Protein AF-A0A9D7IBE4-F1 (afdb_monomer_lite)

Secondary structure (DSSP, 8-state):
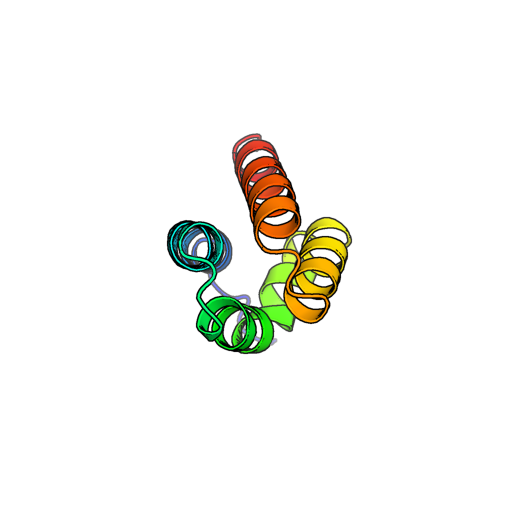---PPPTTHHHHHHHHHHHHHHTT-THHHHHHHHTHHHHHHHHTHHHHHHHHHHHTT-HHHHHHHHHHHHHHHS--

Foldseek 3Di:
DPDQPDPCVLVVLLVVLLVCLVVLHLVNLVSLVVCLVVNCVPVNPLSVQLNVCSVVSVSVSNNVSSVVSNVVVPPD

Sequence (76 aa):
MPDLPANGDEVAVLARLEPLLACDDTAAGDLFEANRVLLLARFGSGAMKLGGQIADFDYPAALATLREMMERGETS

pLDDT: mean 82.97, std 14.65, range [40.41, 94.44]

Structure (mmCIF, N/CA/C/O backbone):
data_AF-A0A9D7IBE4-F1
#
_entry.id   AF-A0A9D7IBE4-F1
#
loop_
_atom_site.group_PDB
_atom_site.id
_atom_site.type_symbol
_atom_site.label_atom_id
_atom_site.label_alt_id
_atom_site.label_comp_id
_atom_site.label_asym_id
_atom_site.label_entity_id
_atom_site.label_seq_id
_atom_site.pdbx_PDB_ins_code
_atom_site.Cartn_x
_atom_site.Cartn_y
_atom_site.Cartn_z
_atom_site.occupancy
_atom_site.B_iso_or_equiv
_atom_site.auth_seq_id
_atom_site.auth_comp_id
_atom_site.auth_asym_id
_atom_site.auth_atom_id
_atom_site.pdbx_PDB_model_num
ATOM 1 N N . MET A 1 1 ? -3.188 -14.368 23.578 1.00 44.75 1 MET A N 1
ATOM 2 C CA . MET A 1 1 ? -3.733 -13.298 22.716 1.00 44.75 1 MET A CA 1
ATOM 3 C C . MET A 1 1 ? -2.610 -12.876 21.790 1.00 44.75 1 MET A C 1
ATOM 5 O O . MET A 1 1 ? -1.503 -12.777 22.309 1.00 44.75 1 MET A O 1
ATOM 9 N N . PRO A 1 2 ? -2.811 -12.731 20.471 1.00 49.03 2 PRO A N 1
ATOM 10 C CA . PRO A 1 2 ? -1.765 -12.163 19.639 1.00 49.03 2 PRO A CA 1
ATOM 11 C C . PRO A 1 2 ? -1.628 -10.676 19.987 1.00 49.03 2 PRO 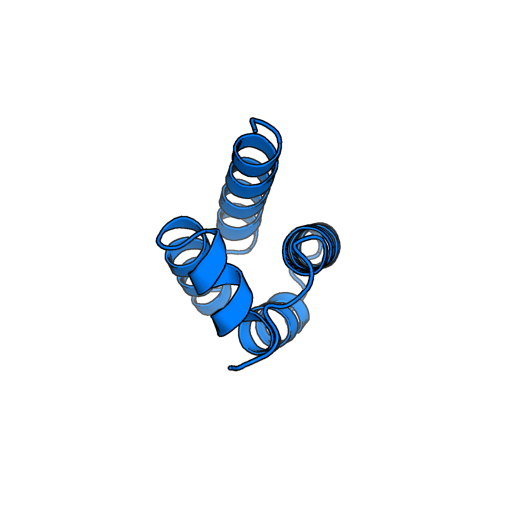A C 1
ATOM 13 O O . PRO A 1 2 ? -2.627 -9.988 20.196 1.00 49.03 2 PRO A O 1
ATOM 16 N N . ASP A 1 3 ? -0.382 -10.247 20.127 1.00 45.22 3 ASP A N 1
ATOM 17 C CA . ASP A 1 3 ? 0.053 -8.866 20.303 1.00 45.22 3 ASP A CA 1
ATOM 18 C C . ASP A 1 3 ? -0.483 -8.038 19.122 1.00 45.22 3 ASP A C 1
ATOM 20 O O . ASP A 1 3 ? -0.146 -8.308 17.969 1.00 45.22 3 ASP A O 1
ATOM 24 N N . LEU A 1 4 ? -1.420 -7.122 19.384 1.00 52.97 4 LEU A N 1
ATOM 25 C CA . LEU A 1 4 ? -1.893 -6.177 18.371 1.00 52.97 4 LEU A CA 1
ATOM 26 C C . LEU A 1 4 ? -0.705 -5.270 18.021 1.00 52.97 4 LEU A C 1
ATOM 28 O O . LEU A 1 4 ? -0.151 -4.670 18.945 1.00 52.97 4 LEU A O 1
ATOM 32 N N . PRO A 1 5 ? -0.303 -5.158 16.739 1.00 49.16 5 PRO A N 1
ATOM 33 C CA . PRO A 1 5 ? 0.759 -4.240 16.357 1.00 49.16 5 PRO A CA 1
ATOM 34 C C . PRO A 1 5 ? 0.360 -2.842 16.825 1.00 49.16 5 PRO A C 1
ATOM 36 O O . PRO A 1 5 ? -0.778 -2.417 16.622 1.00 49.16 5 PRO A O 1
ATOM 39 N N . ALA A 1 6 ? 1.269 -2.161 17.523 1.00 54.34 6 ALA A N 1
ATOM 40 C CA . ALA A 1 6 ? 1.054 -0.797 17.979 1.00 54.34 6 ALA A CA 1
ATOM 41 C C . ALA A 1 6 ? 0.569 0.050 16.790 1.00 54.34 6 ALA A C 1
ATOM 43 O O . ALA A 1 6 ? 1.244 0.074 15.764 1.00 54.34 6 ALA A O 1
ATOM 44 N N . ASN A 1 7 ? -0.582 0.718 16.945 1.00 51.50 7 ASN A N 1
ATOM 45 C CA . ASN A 1 7 ? -1.360 1.472 15.938 1.00 51.50 7 ASN A CA 1
ATOM 46 C C . ASN A 1 7 ? -0.601 2.576 15.140 1.00 51.50 7 ASN A C 1
ATOM 48 O O . ASN A 1 7 ? -1.220 3.471 14.571 1.00 51.50 7 ASN A O 1
ATOM 52 N N . GLY A 1 8 ? 0.734 2.607 15.162 1.00 61.25 8 GLY A N 1
ATOM 53 C CA . GLY A 1 8 ? 1.584 3.491 14.363 1.00 61.25 8 GLY A CA 1
ATOM 54 C C . GLY A 1 8 ? 2.289 2.798 13.193 1.00 61.25 8 GLY A C 1
ATOM 55 O O . GLY A 1 8 ? 2.838 3.492 12.337 1.00 61.25 8 GLY A O 1
ATOM 56 N N . ASP A 1 9 ? 2.281 1.463 13.124 1.00 74.88 9 ASP A N 1
ATOM 57 C CA . ASP A 1 9 ? 2.977 0.734 12.056 1.00 74.88 9 ASP A CA 1
ATOM 58 C C . ASP A 1 9 ? 2.250 0.892 10.708 1.00 74.88 9 ASP A C 1
ATOM 60 O O . ASP A 1 9 ? 2.885 1.082 9.673 1.00 74.88 9 ASP A O 1
ATOM 64 N N . GLU A 1 10 ? 0.911 0.963 10.713 1.00 83.38 10 GLU A N 1
ATOM 65 C CA . GLU A 1 10 ? 0.128 1.133 9.484 1.00 83.38 10 GLU A CA 1
ATOM 66 C C . GLU A 1 10 ? 0.411 2.457 8.758 1.00 83.38 10 GLU A C 1
ATOM 68 O O . GLU A 1 10 ? 0.553 2.485 7.536 1.00 83.38 10 GLU A O 1
ATOM 73 N N . VAL A 1 11 ? 0.535 3.555 9.507 1.00 81.62 11 VAL A N 1
ATOM 74 C CA . VAL A 1 11 ? 0.779 4.894 8.961 1.00 81.62 11 VAL A CA 1
ATOM 75 C C . VAL A 1 11 ? 2.216 4.979 8.461 1.00 81.62 11 VAL A C 1
ATOM 77 O O . VAL A 1 11 ? 2.465 5.548 7.400 1.00 81.62 11 VAL A O 1
ATOM 80 N N . ALA A 1 12 ? 3.159 4.348 9.168 1.00 85.06 12 ALA A N 1
ATOM 81 C CA . ALA A 1 12 ? 4.543 4.244 8.722 1.00 85.06 12 ALA A CA 1
ATOM 82 C C . ALA A 1 12 ? 4.668 3.451 7.409 1.00 85.06 12 ALA A C 1
ATOM 84 O O . ALA A 1 12 ? 5.455 3.825 6.537 1.00 85.06 12 ALA A O 1
ATOM 85 N N . VAL A 1 13 ? 3.877 2.387 7.234 1.00 88.81 13 VAL A N 1
ATOM 86 C CA . VAL A 1 13 ? 3.806 1.628 5.977 1.00 88.81 13 VAL A CA 1
ATOM 87 C C . VAL A 1 13 ? 3.238 2.490 4.848 1.00 88.81 13 VAL A C 1
ATOM 89 O O . VAL A 1 13 ? 3.834 2.528 3.773 1.00 88.81 13 VAL A O 1
ATOM 92 N N . LEU A 1 14 ? 2.146 3.228 5.078 1.00 87.62 14 LEU A N 1
ATOM 93 C CA . LEU A 1 14 ? 1.578 4.122 4.059 1.00 87.62 14 LEU A CA 1
ATOM 94 C C . LEU A 1 14 ? 2.558 5.237 3.657 1.00 87.62 14 LEU A C 1
ATOM 96 O O . LEU A 1 14 ? 2.773 5.466 2.468 1.00 87.62 14 LEU A O 1
ATOM 100 N N . ALA A 1 15 ? 3.228 5.859 4.62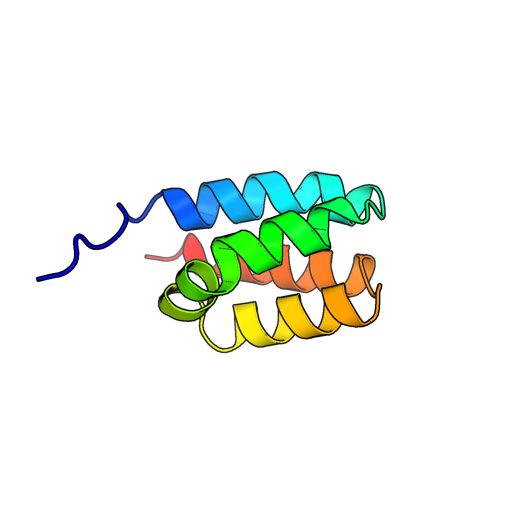7 1.00 88.06 15 ALA A N 1
ATOM 101 C CA . ALA A 1 15 ? 4.238 6.884 4.370 1.00 88.06 15 ALA A CA 1
ATOM 102 C C . ALA A 1 15 ? 5.444 6.346 3.574 1.00 88.06 15 ALA A C 1
ATOM 104 O O . ALA A 1 15 ? 6.064 7.083 2.812 1.00 88.06 15 ALA A O 1
ATOM 105 N N . ARG A 1 16 ? 5.780 5.057 3.725 1.00 90.06 16 ARG A N 1
ATOM 106 C CA . ARG A 1 16 ? 6.822 4.386 2.929 1.00 90.06 16 ARG A CA 1
ATOM 107 C C . ARG A 1 16 ? 6.348 3.992 1.534 1.00 90.06 16 ARG A C 1
ATOM 109 O O . ARG A 1 16 ? 7.149 4.036 0.607 1.00 90.06 16 ARG A O 1
ATOM 116 N N . LEU A 1 17 ? 5.078 3.619 1.377 1.00 89.81 17 LEU A N 1
ATOM 117 C CA . LEU A 1 17 ? 4.483 3.311 0.075 1.00 89.81 17 LEU A CA 1
ATOM 118 C C . LEU A 1 17 ? 4.343 4.558 -0.801 1.00 89.81 17 LEU A C 1
ATOM 120 O O . LEU A 1 17 ? 4.543 4.455 -2.005 1.00 89.81 17 LEU A O 1
ATOM 124 N N . GLU A 1 18 ? 4.042 5.726 -0.226 1.00 90.88 18 GLU A N 1
ATOM 125 C CA . GLU A 1 18 ? 3.821 6.960 -0.992 1.00 90.88 18 GLU A CA 1
ATOM 126 C C . GLU A 1 18 ? 4.944 7.288 -2.003 1.00 90.88 18 GLU A C 1
ATOM 128 O O . GLU A 1 18 ? 4.642 7.409 -3.194 1.00 90.88 18 GLU A O 1
ATOM 133 N N . PRO A 1 19 ? 6.230 7.393 -1.608 1.00 90.94 19 PRO A N 1
ATOM 134 C CA . PRO A 1 19 ? 7.305 7.693 -2.552 1.00 90.94 19 PRO A CA 1
ATOM 135 C C . PRO A 1 19 ? 7.588 6.551 -3.539 1.00 90.94 19 PRO A C 1
ATOM 137 O O . PRO A 1 19 ? 8.036 6.824 -4.648 1.00 90.94 19 PRO A O 1
ATOM 140 N N . LEU A 1 20 ? 7.325 5.292 -3.165 1.00 90.88 20 LEU A N 1
ATOM 141 C CA . LEU A 1 20 ? 7.508 4.139 -4.056 1.00 90.88 20 LEU A CA 1
ATOM 142 C C . LEU A 1 20 ? 6.464 4.151 -5.175 1.00 90.88 20 LEU A C 1
ATOM 144 O O . LEU A 1 20 ? 6.810 4.032 -6.345 1.00 90.88 20 LEU A O 1
ATOM 148 N N . LEU A 1 21 ? 5.199 4.391 -4.821 1.00 90.00 21 LEU A N 1
ATOM 149 C CA . LEU A 1 21 ? 4.108 4.550 -5.783 1.00 90.00 21 LEU A CA 1
ATOM 150 C C . LEU A 1 21 ? 4.308 5.790 -6.663 1.00 90.00 21 LEU A C 1
ATOM 152 O O . LEU A 1 21 ? 4.014 5.748 -7.850 1.00 90.00 21 LEU A O 1
ATOM 156 N N . ALA A 1 22 ? 4.838 6.886 -6.111 1.00 90.81 22 ALA A N 1
ATOM 157 C CA . ALA A 1 22 ? 5.139 8.095 -6.882 1.00 90.81 22 ALA A CA 1
ATOM 158 C C . ALA A 1 22 ? 6.302 7.926 -7.878 1.00 90.81 22 ALA A C 1
ATOM 160 O O . ALA A 1 22 ? 6.433 8.734 -8.795 1.00 90.81 22 ALA A O 1
ATOM 161 N N . CYS A 1 23 ? 7.150 6.915 -7.679 1.00 90.25 23 CYS A N 1
ATOM 162 C CA . CYS A 1 23 ? 8.281 6.587 -8.544 1.00 90.25 23 CYS A CA 1
ATOM 163 C C . CYS A 1 23 ? 7.986 5.387 -9.470 1.00 90.25 23 CYS A C 1
ATOM 165 O O . CYS A 1 23 ? 8.897 4.908 -10.145 1.00 90.25 23 CYS A O 1
ATOM 167 N N . ASP A 1 24 ? 6.745 4.884 -9.475 1.00 86.00 24 ASP A N 1
ATOM 168 C CA . ASP A 1 24 ? 6.342 3.661 -10.183 1.00 86.00 24 ASP A CA 1
ATOM 169 C C . ASP A 1 24 ? 7.227 2.444 -9.821 1.00 86.00 24 ASP A C 1
ATOM 171 O O . ASP A 1 24 ? 7.493 1.559 -10.640 1.00 86.00 24 ASP A O 1
ATOM 175 N N . ASP A 1 25 ? 7.723 2.411 -8.578 1.00 88.88 25 ASP A N 1
ATOM 176 C CA . ASP A 1 25 ? 8.670 1.406 -8.109 1.00 88.88 25 ASP A CA 1
ATOM 177 C C . ASP A 1 25 ? 7.941 0.113 -7.720 1.00 88.88 25 ASP A C 1
ATOM 179 O O . ASP A 1 25 ? 7.043 0.099 -6.870 1.00 88.88 25 ASP A O 1
ATOM 183 N N . THR A 1 26 ? 8.363 -1.008 -8.311 1.00 87.94 26 THR A N 1
ATOM 184 C CA . THR A 1 26 ? 7.768 -2.329 -8.060 1.00 87.94 26 THR A CA 1
ATOM 185 C C . THR A 1 26 ? 7.921 -2.786 -6.611 1.00 87.94 26 THR A C 1
ATOM 187 O O . THR A 1 26 ? 7.142 -3.623 -6.158 1.00 87.94 26 THR A O 1
ATOM 190 N N . ALA A 1 27 ? 8.864 -2.215 -5.850 1.00 89.62 27 ALA A N 1
ATOM 191 C CA . ALA A 1 27 ? 9.007 -2.484 -4.422 1.00 89.62 27 ALA A CA 1
ATOM 192 C C . ALA A 1 27 ? 7.767 -2.072 -3.608 1.00 89.62 27 ALA A C 1
ATOM 194 O O . ALA A 1 27 ? 7.585 -2.555 -2.488 1.00 89.62 27 ALA A O 1
ATOM 195 N N . ALA A 1 28 ? 6.887 -1.222 -4.155 1.00 90.06 28 ALA A N 1
ATOM 196 C CA . ALA A 1 28 ? 5.587 -0.943 -3.552 1.00 90.06 28 ALA A CA 1
ATOM 197 C C . ALA A 1 28 ? 4.731 -2.216 -3.410 1.00 90.06 28 ALA A C 1
ATOM 199 O O . ALA A 1 28 ? 4.036 -2.375 -2.405 1.00 90.06 28 ALA A O 1
ATOM 200 N N . GLY A 1 29 ? 4.821 -3.139 -4.375 1.00 90.00 29 GLY A N 1
ATOM 201 C CA . GLY A 1 29 ? 4.164 -4.448 -4.342 1.00 90.00 29 GLY A CA 1
ATOM 202 C C . GLY A 1 29 ? 4.629 -5.301 -3.174 1.00 90.00 29 GLY A C 1
ATOM 203 O O . GLY A 1 29 ? 3.814 -5.692 -2.338 1.00 90.00 29 GLY A O 1
ATOM 204 N N . ASP A 1 30 ? 5.939 -5.517 -3.068 1.00 90.88 30 ASP A N 1
ATOM 205 C CA . ASP A 1 30 ? 6.546 -6.275 -1.972 1.00 90.88 30 ASP A CA 1
ATOM 206 C C . ASP A 1 30 ? 6.217 -5.673 -0.601 1.00 90.88 30 ASP A C 1
ATOM 208 O O . ASP A 1 30 ? 5.839 -6.388 0.332 1.00 90.88 30 ASP A O 1
ATOM 212 N N . LEU A 1 31 ? 6.320 -4.346 -0.468 1.00 89.88 31 LEU A N 1
ATOM 213 C CA . LEU A 1 31 ? 6.082 -3.669 0.804 1.00 89.88 31 LEU A CA 1
ATOM 214 C C . LEU A 1 31 ? 4.603 -3.718 1.212 1.00 89.88 31 LEU A C 1
ATOM 216 O O . LEU A 1 31 ? 4.300 -3.902 2.395 1.00 89.88 31 LEU A O 1
ATOM 220 N N . PHE A 1 32 ? 3.683 -3.599 0.251 1.00 90.12 32 PHE A N 1
ATOM 221 C CA . PHE A 1 32 ? 2.256 -3.780 0.496 1.00 90.12 32 PHE A CA 1
ATOM 222 C C . PHE A 1 32 ? 1.929 -5.233 0.856 1.00 90.12 32 PHE A C 1
ATOM 224 O O . PHE A 1 32 ? 1.206 -5.465 1.822 1.00 90.12 32 PHE A O 1
ATOM 231 N N . GLU A 1 33 ? 2.469 -6.217 0.134 1.00 90.50 33 GLU A N 1
ATOM 232 C CA . GLU A 1 33 ? 2.188 -7.634 0.375 1.00 90.50 33 GLU A CA 1
ATOM 233 C C . GLU A 1 33 ? 2.691 -8.093 1.752 1.00 90.50 33 GLU A C 1
ATOM 235 O O . GLU A 1 33 ? 1.943 -8.736 2.496 1.00 90.50 33 GLU A O 1
ATOM 240 N N . ALA A 1 34 ? 3.893 -7.662 2.148 1.00 90.75 34 ALA A N 1
ATOM 241 C CA . ALA A 1 34 ? 4.456 -7.927 3.472 1.00 90.75 34 ALA A CA 1
ATOM 242 C C . ALA A 1 34 ? 3.577 -7.392 4.619 1.00 90.75 34 ALA A C 1
ATOM 244 O O . ALA A 1 34 ? 3.506 -8.005 5.684 1.00 90.75 34 ALA A O 1
ATOM 245 N N . ASN A 1 35 ? 2.869 -6.279 4.395 1.00 90.69 35 ASN A N 1
ATOM 246 C CA . ASN A 1 35 ? 2.035 -5.609 5.399 1.00 90.69 35 ASN A CA 1
ATOM 247 C C . ASN A 1 35 ? 0.530 -5.747 5.130 1.00 90.69 35 ASN A C 1
ATOM 249 O O . ASN A 1 35 ? -0.291 -5.128 5.812 1.00 90.69 35 ASN A O 1
ATOM 253 N N . ARG A 1 36 ? 0.135 -6.583 4.163 1.00 88.19 36 ARG A N 1
ATOM 254 C CA . ARG A 1 36 ? -1.244 -6.675 3.667 1.00 88.19 36 ARG A CA 1
ATOM 255 C C . ARG A 1 36 ? -2.234 -6.976 4.781 1.00 88.19 36 ARG A C 1
ATOM 257 O O . ARG A 1 36 ? -3.297 -6.372 4.848 1.00 88.19 36 ARG A O 1
ATOM 264 N N . VAL A 1 37 ? -1.891 -7.915 5.661 1.00 88.19 37 VAL A N 1
ATOM 265 C CA . VAL A 1 37 ? -2.756 -8.334 6.776 1.00 88.19 37 VAL A CA 1
ATOM 266 C C . VAL A 1 37 ? -3.010 -7.174 7.741 1.00 88.19 37 VAL A C 1
ATOM 268 O O . VAL A 1 37 ? -4.144 -6.980 8.172 1.00 88.19 37 VAL A O 1
ATOM 271 N N . LEU A 1 38 ? -1.979 -6.379 8.026 1.00 86.94 38 LEU A N 1
ATOM 272 C CA . LEU A 1 38 ? -2.044 -5.226 8.918 1.00 86.94 38 LEU A CA 1
ATOM 273 C C . LEU A 1 38 ? -2.871 -4.089 8.299 1.00 86.94 38 LEU A C 1
ATOM 275 O O . LEU A 1 38 ? -3.806 -3.587 8.924 1.00 86.94 38 LEU A O 1
ATOM 279 N N . LEU A 1 39 ? -2.609 -3.756 7.032 1.00 87.31 39 LEU A N 1
ATOM 280 C CA . LEU A 1 39 ? -3.366 -2.740 6.298 1.00 87.31 39 LEU A CA 1
ATOM 281 C C . LEU A 1 39 ? -4.845 -3.127 6.145 1.00 87.31 39 LEU A C 1
ATOM 283 O O . LEU A 1 39 ? -5.725 -2.284 6.319 1.00 87.31 39 LEU A O 1
ATOM 287 N N . LEU A 1 40 ? -5.140 -4.402 5.873 1.00 88.62 40 LEU A N 1
ATOM 288 C CA . LEU A 1 40 ? -6.512 -4.913 5.803 1.00 88.62 40 LEU A CA 1
ATOM 289 C C . LEU A 1 40 ? -7.220 -4.868 7.159 1.00 88.62 40 LEU A C 1
ATOM 291 O O . LEU A 1 40 ? -8.396 -4.517 7.206 1.00 88.62 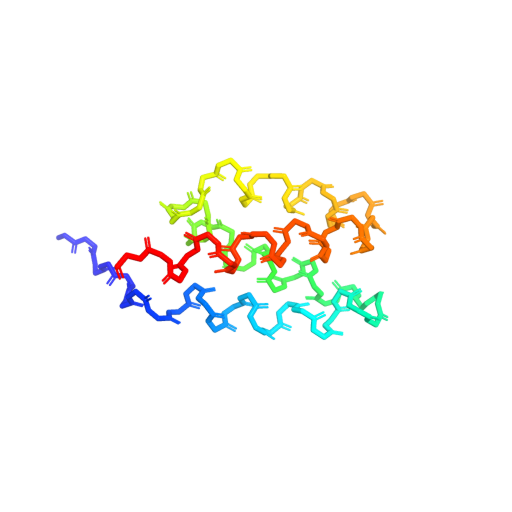40 LEU A O 1
ATOM 295 N N . ALA A 1 41 ? -6.533 -5.194 8.255 1.00 86.62 41 ALA A N 1
ATOM 296 C CA . ALA A 1 41 ? -7.126 -5.151 9.590 1.00 86.62 41 ALA A CA 1
ATOM 297 C C . ALA A 1 41 ? -7.530 -3.725 9.999 1.00 86.62 41 ALA A C 1
ATOM 299 O O . ALA A 1 41 ? -8.567 -3.542 10.636 1.00 86.62 41 ALA A O 1
ATOM 300 N N . ARG A 1 42 ? -6.739 -2.716 9.608 1.00 85.25 42 ARG A N 1
ATOM 301 C CA . ARG A 1 42 ? -6.988 -1.315 9.963 1.00 85.25 42 ARG A CA 1
ATOM 302 C C . ARG A 1 42 ? -7.920 -0.587 8.998 1.00 85.25 42 ARG A C 1
ATOM 304 O O . ARG A 1 42 ? -8.839 0.099 9.440 1.00 85.25 42 ARG A O 1
ATOM 311 N N . PHE A 1 43 ? -7.668 -0.710 7.696 1.00 83.88 43 PHE A N 1
ATOM 312 C CA . PHE A 1 43 ? -8.336 0.076 6.652 1.00 83.88 43 PHE A CA 1
ATOM 313 C C . PHE A 1 43 ? -9.357 -0.72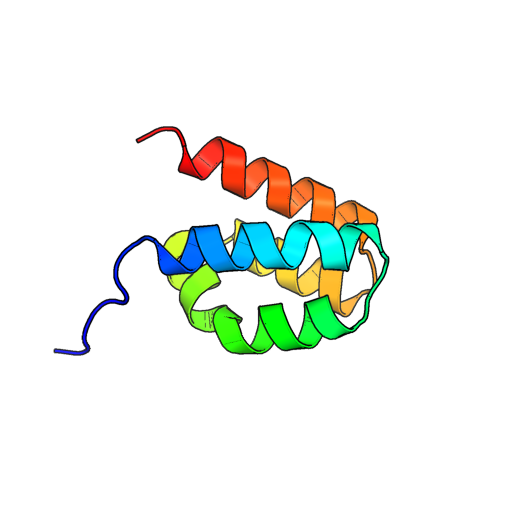0 5.832 1.00 83.88 43 PHE A C 1
ATOM 315 O O . PHE A 1 43 ? -10.086 -0.135 5.027 1.00 83.88 43 PHE A O 1
ATOM 322 N N . GLY A 1 44 ? -9.414 -2.045 6.000 1.00 87.31 44 GLY A N 1
ATOM 323 C CA . GLY A 1 44 ? -10.390 -2.917 5.347 1.00 87.31 44 GLY A CA 1
ATOM 324 C C . GLY A 1 44 ? -10.430 -2.728 3.832 1.00 87.31 44 GLY A C 1
ATOM 325 O O . GLY A 1 44 ? -9.468 -3.016 3.118 1.00 87.31 44 GLY A O 1
ATOM 326 N N . SER A 1 45 ? -11.557 -2.213 3.341 1.00 87.25 45 SER A N 1
ATOM 327 C CA . SER A 1 45 ? -11.823 -2.001 1.915 1.00 87.25 45 SER A CA 1
ATOM 328 C C . SER A 1 45 ? -10.823 -1.064 1.229 1.00 87.25 45 SER A C 1
ATOM 330 O O . SER A 1 45 ? -10.534 -1.261 0.050 1.00 87.25 45 SER A O 1
ATOM 332 N N . GLY A 1 46 ? -10.272 -0.073 1.944 1.00 88.81 46 GLY A N 1
ATOM 333 C CA . GLY A 1 46 ? -9.253 0.828 1.390 1.00 88.81 46 GLY A CA 1
ATOM 334 C C . GLY A 1 46 ? -7.978 0.072 1.017 1.00 88.81 46 GLY A C 1
ATOM 335 O O . GLY A 1 46 ? -7.489 0.181 -0.105 1.00 88.81 46 GLY A O 1
ATOM 336 N N . ALA A 1 47 ? -7.516 -0.800 1.916 1.00 91.25 47 ALA A N 1
ATOM 337 C CA . ALA A 1 47 ? -6.362 -1.655 1.667 1.00 91.25 47 ALA A CA 1
ATOM 338 C C . ALA A 1 47 ? -6.629 -2.705 0.575 1.00 91.25 47 ALA A C 1
ATOM 340 O O . ALA A 1 47 ? -5.746 -2.959 -0.238 1.00 91.25 47 ALA A O 1
ATOM 341 N N . MET A 1 48 ? -7.839 -3.277 0.484 1.00 91.88 48 MET A N 1
ATOM 342 C CA . MET A 1 48 ? -8.186 -4.170 -0.637 1.00 91.88 48 MET A CA 1
ATOM 343 C C . MET A 1 48 ? -8.072 -3.465 -1.992 1.00 91.88 48 MET A C 1
ATOM 345 O O . MET A 1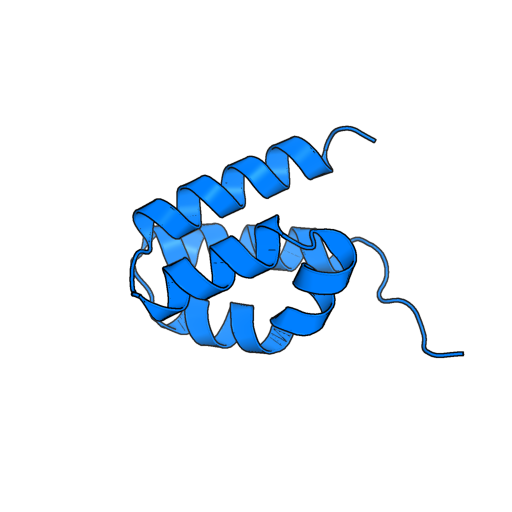 48 ? -7.523 -4.031 -2.935 1.00 91.88 48 MET A O 1
ATOM 349 N N . LYS A 1 49 ? -8.574 -2.229 -2.082 1.00 93.88 49 LYS A N 1
ATOM 350 C CA . LYS A 1 49 ? -8.507 -1.428 -3.306 1.00 93.88 49 LYS A CA 1
ATOM 351 C C . LYS A 1 49 ? -7.062 -1.085 -3.668 1.00 93.88 49 LYS A C 1
ATOM 353 O O . LYS A 1 49 ? -6.674 -1.286 -4.815 1.00 93.88 49 LYS A O 1
ATOM 358 N N . LEU A 1 50 ? -6.271 -0.653 -2.684 1.00 92.19 50 LEU A N 1
ATOM 359 C CA . LEU A 1 50 ? -4.848 -0.360 -2.853 1.00 92.19 50 LEU A CA 1
ATOM 360 C C . LEU A 1 50 ? -4.087 -1.577 -3.402 1.00 92.19 50 LEU A C 1
ATOM 362 O O . LEU A 1 50 ? -3.373 -1.459 -4.391 1.00 92.19 50 LEU A O 1
ATOM 366 N N . GLY A 1 51 ? -4.302 -2.761 -2.820 1.00 92.25 51 GLY A N 1
ATOM 367 C CA . GLY A 1 51 ? -3.659 -3.993 -3.280 1.00 92.25 51 GLY A CA 1
ATOM 368 C C . GLY A 1 51 ? -4.028 -4.387 -4.710 1.00 92.25 51 GLY A C 1
ATOM 369 O O . GLY A 1 51 ? -3.165 -4.833 -5.458 1.00 92.25 51 GLY A O 1
ATOM 370 N N . GLY A 1 52 ? -5.287 -4.185 -5.111 1.00 93.69 52 GLY A N 1
ATOM 371 C CA . GLY A 1 52 ? -5.722 -4.428 -6.488 1.00 93.69 52 GLY A CA 1
ATOM 372 C C . GLY A 1 52 ? -5.047 -3.494 -7.494 1.00 93.69 52 GLY A C 1
ATOM 373 O O . GLY A 1 52 ? -4.599 -3.947 -8.538 1.00 93.69 52 GLY A O 1
ATOM 374 N N . GLN A 1 53 ? -4.923 -2.210 -7.155 1.00 94.44 53 GLN A N 1
ATOM 375 C CA . GLN A 1 53 ? -4.272 -1.212 -8.011 1.00 94.44 53 GLN A CA 1
ATOM 376 C C . GLN A 1 53 ? -2.769 -1.474 -8.145 1.00 94.44 53 GLN A C 1
ATOM 378 O O . GLN A 1 53 ? -2.230 -1.395 -9.240 1.00 94.44 53 GLN A O 1
ATOM 383 N N . ILE A 1 54 ? -2.100 -1.854 -7.053 1.00 92.19 54 ILE A N 1
ATOM 384 C CA . ILE A 1 54 ? -0.681 -2.230 -7.088 1.00 92.19 54 ILE A CA 1
ATOM 385 C C . ILE A 1 54 ? -0.465 -3.488 -7.943 1.00 92.19 54 ILE A C 1
ATOM 387 O O . ILE A 1 54 ? 0.478 -3.534 -8.728 1.00 92.19 54 ILE A O 1
ATOM 391 N N . ALA A 1 55 ? -1.350 -4.486 -7.840 1.00 90.56 55 ALA A N 1
ATOM 392 C CA . ALA A 1 55 ? -1.275 -5.704 -8.650 1.00 90.56 55 ALA A CA 1
ATOM 393 C C . ALA A 1 55 ? -1.515 -5.456 -10.151 1.00 90.56 55 ALA A C 1
ATOM 395 O O . ALA A 1 55 ? -0.989 -6.196 -10.980 1.00 90.56 55 ALA A O 1
ATOM 396 N N . ASP A 1 56 ? -2.286 -4.422 -10.494 1.00 92.19 56 ASP A N 1
ATOM 397 C CA . ASP A 1 56 ? -2.530 -3.990 -11.876 1.00 92.19 56 ASP A CA 1
ATOM 398 C C . ASP A 1 56 ? -1.444 -3.027 -12.401 1.00 92.19 56 ASP A C 1
ATOM 400 O O . ASP A 1 56 ? -1.511 -2.579 -13.540 1.00 92.19 56 ASP A O 1
ATOM 404 N N . PHE A 1 57 ? -0.408 -2.733 -11.597 1.00 89.38 57 PHE A N 1
ATOM 405 C CA . PHE A 1 57 ? 0.627 -1.723 -11.881 1.00 89.38 57 PHE A CA 1
ATOM 406 C C . PHE A 1 57 ? 0.065 -0.300 -12.040 1.00 89.38 57 PHE A C 1
ATOM 408 O O . PHE A 1 57 ? 0.702 0.590 -12.603 1.00 89.38 57 PHE A O 1
ATOM 415 N N . ASP A 1 58 ? -1.122 -0.065 -11.490 1.00 92.19 58 ASP A N 1
ATOM 416 C CA . ASP A 1 58 ? -1.860 1.190 -11.532 1.00 92.19 58 ASP A CA 1
ATOM 417 C C . ASP A 1 58 ? -1.405 2.104 -10.376 1.00 92.19 58 ASP A C 1
ATOM 419 O O . ASP A 1 58 ? -2.172 2.527 -9.504 1.00 92.19 58 ASP A O 1
ATOM 423 N N . TYR A 1 59 ? -0.099 2.386 -10.336 1.00 89.19 59 TYR A N 1
ATOM 424 C CA . TYR A 1 59 ? 0.559 3.199 -9.309 1.00 89.19 59 TYR A CA 1
ATOM 425 C C . TYR A 1 59 ? -0.055 4.592 -9.082 1.00 89.19 59 TYR A C 1
ATOM 427 O O . TYR A 1 59 ? -0.232 4.958 -7.915 1.00 89.19 59 TYR A O 1
ATOM 435 N N . PRO A 1 60 ? -0.469 5.369 -10.108 1.00 91.31 60 PRO A N 1
ATOM 436 C CA . PRO A 1 60 ? -1.155 6.640 -9.868 1.00 91.31 60 PRO A CA 1
ATOM 437 C C . PRO A 1 60 ? -2.499 6.455 -9.148 1.00 91.31 60 PRO A C 1
ATOM 439 O O . PRO A 1 60 ? -2.849 7.247 -8.268 1.00 91.31 60 PRO A O 1
ATOM 442 N N . ALA A 1 61 ? -3.245 5.396 -9.474 1.00 92.12 61 ALA A N 1
ATOM 443 C CA . ALA A 1 61 ? -4.510 5.088 -8.818 1.00 92.12 61 ALA A CA 1
ATOM 444 C C . ALA A 1 61 ? -4.293 4.583 -7.379 1.00 92.12 61 ALA A C 1
ATOM 446 O O . ALA A 1 61 ? -5.051 4.953 -6.477 1.00 92.12 61 ALA A O 1
ATOM 447 N N . ALA A 1 62 ? -3.243 3.787 -7.158 1.00 92.88 62 ALA A N 1
ATOM 448 C CA . ALA A 1 62 ? -2.799 3.339 -5.842 1.00 92.88 62 ALA A CA 1
ATOM 449 C C . ALA A 1 62 ? -2.393 4.521 -4.947 1.00 92.88 62 ALA A C 1
ATOM 451 O O . ALA A 1 62 ? -2.829 4.598 -3.799 1.00 92.88 62 ALA A O 1
ATOM 452 N N . LEU A 1 63 ? -1.632 5.483 -5.478 1.00 91.94 63 LEU A N 1
ATOM 453 C CA . LEU A 1 63 ? -1.212 6.688 -4.758 1.00 91.94 63 LEU A CA 1
ATOM 454 C C . LEU A 1 63 ? -2.415 7.532 -4.313 1.00 91.94 63 LEU A C 1
ATOM 456 O O . LEU A 1 63 ? -2.455 8.007 -3.178 1.00 91.94 63 LEU A O 1
ATOM 460 N N . ALA A 1 64 ? -3.418 7.688 -5.181 1.00 92.88 64 ALA A N 1
ATOM 461 C CA . ALA A 1 64 ? -4.651 8.394 -4.838 1.00 92.88 64 ALA A CA 1
ATOM 462 C C . ALA A 1 64 ? -5.416 7.696 -3.699 1.00 92.88 64 ALA A C 1
ATOM 464 O O . ALA A 1 64 ? -5.819 8.351 -2.739 1.00 92.88 64 ALA A O 1
ATOM 465 N N . THR A 1 65 ? -5.571 6.368 -3.767 1.00 92.00 65 THR A N 1
ATOM 466 C CA . THR A 1 65 ? -6.220 5.585 -2.700 1.00 92.00 65 THR A CA 1
ATOM 467 C C . THR A 1 65 ? -5.440 5.671 -1.387 1.00 92.00 65 THR A C 1
ATOM 469 O O . THR A 1 65 ? -6.041 5.820 -0.325 1.00 92.00 65 THR A O 1
ATOM 472 N N . LEU A 1 66 ? -4.109 5.608 -1.448 1.00 90.69 66 LEU A N 1
ATOM 473 C CA . LEU A 1 66 ? -3.237 5.699 -0.281 1.00 90.69 66 LEU A CA 1
ATOM 474 C C . LEU A 1 66 ? -3.372 7.050 0.434 1.00 90.69 66 LEU A C 1
ATOM 476 O O . LEU A 1 66 ? -3.500 7.081 1.657 1.00 90.69 66 LEU A O 1
ATOM 480 N N . ARG A 1 67 ? -3.407 8.156 -0.315 1.00 90.00 67 ARG A N 1
ATOM 481 C CA . ARG A 1 67 ? -3.634 9.499 0.242 1.00 90.00 67 ARG A CA 1
ATOM 482 C C . ARG A 1 67 ? -4.994 9.617 0.914 1.00 90.00 67 ARG A C 1
ATOM 484 O O . ARG A 1 67 ? -5.054 10.037 2.063 1.00 90.00 67 ARG A O 1
ATOM 491 N N . GLU A 1 68 ? -6.047 9.122 0.265 1.00 89.31 68 GLU A N 1
ATOM 492 C CA . GLU A 1 68 ? -7.389 9.098 0.854 1.00 89.31 68 GLU A CA 1
ATOM 493 C C . GLU A 1 68 ? -7.413 8.296 2.171 1.00 89.31 68 GLU A C 1
ATOM 495 O O . GLU A 1 68 ? -8.055 8.691 3.142 1.00 89.31 68 GLU A O 1
ATOM 500 N N . MET A 1 69 ? -6.692 7.172 2.237 1.00 86.94 69 MET A N 1
ATOM 501 C CA . MET A 1 69 ? -6.578 6.366 3.458 1.00 86.94 69 MET A CA 1
ATOM 502 C C . MET A 1 69 ? -5.844 7.102 4.585 1.00 86.94 69 MET A C 1
ATOM 504 O O . MET A 1 69 ? -6.262 6.981 5.737 1.00 86.94 69 MET A O 1
ATOM 508 N N . MET A 1 70 ? -4.786 7.859 4.268 1.00 85.00 70 MET A N 1
ATOM 509 C CA . MET A 1 70 ? -4.074 8.687 5.248 1.00 85.00 70 MET A CA 1
ATOM 510 C C . MET A 1 70 ? -4.984 9.798 5.783 1.00 85.00 70 MET A C 1
ATOM 512 O O . MET A 1 70 ? -5.191 9.865 6.990 1.00 85.00 70 MET A O 1
ATOM 516 N N . GLU A 1 71 ? -5.642 10.559 4.905 1.00 84.62 71 GLU A N 1
ATOM 517 C CA . GLU A 1 71 ? -6.553 11.649 5.297 1.00 84.62 71 GLU A CA 1
ATOM 518 C C . GLU A 1 71 ? -7.712 11.157 6.186 1.00 84.62 71 GLU A C 1
ATOM 520 O O . GLU A 1 71 ? -8.139 11.828 7.127 1.00 84.62 71 GLU A O 1
ATOM 525 N N . ARG A 1 72 ? -8.216 9.945 5.921 1.00 76.12 72 ARG A N 1
ATOM 526 C CA . ARG A 1 72 ? -9.295 9.313 6.700 1.00 76.12 72 ARG A CA 1
ATOM 527 C C . ARG A 1 72 ? -8.815 8.680 8.008 1.00 76.12 72 ARG A C 1
ATOM 529 O O . ARG A 1 72 ? -9.635 8.430 8.888 1.00 76.12 72 ARG A O 1
ATOM 536 N N . GLY A 1 73 ? -7.521 8.386 8.129 1.00 64.75 73 GLY A N 1
ATOM 537 C CA . GLY A 1 73 ? -6.894 7.867 9.347 1.00 64.75 73 GLY A CA 1
ATOM 538 C C . GLY A 1 73 ? -6.579 8.954 10.379 1.00 64.75 73 GLY A C 1
ATOM 539 O O . GLY A 1 73 ? -6.513 8.649 11.566 1.00 64.75 73 GLY A O 1
ATOM 540 N N . GLU A 1 74 ? -6.441 10.209 9.940 1.00 53.00 74 GLU A N 1
ATOM 541 C CA . GLU A 1 74 ? -6.127 11.378 10.779 1.00 53.00 74 GLU A CA 1
ATOM 542 C C . GLU A 1 74 ? -7.347 11.974 11.504 1.00 53.00 74 GLU A C 1
ATOM 544 O O . GLU A 1 74 ? -7.204 12.833 12.372 1.00 53.00 74 GLU A O 1
ATOM 549 N N . THR A 1 75 ? -8.561 11.511 11.190 1.00 40.41 75 THR A N 1
ATOM 550 C CA . THR A 1 75 ? -9.797 11.929 11.869 1.00 40.41 75 THR A CA 1
ATOM 551 C C . THR A 1 75 ? -10.214 10.909 12.932 1.00 40.41 75 THR A C 1
ATOM 553 O O . THR A 1 75 ? -11.231 10.231 12.791 1.00 40.41 75 THR A O 1
ATOM 556 N N . SER A 1 76 ? -9.439 10.767 14.013 1.00 41.22 76 SER A N 1
ATOM 557 C CA . SER A 1 76 ? -9.945 10.145 15.247 1.00 41.22 76 SER A CA 1
ATOM 558 C C . SER A 1 76 ? -9.211 10.580 16.502 1.00 41.22 76 SER A C 1
ATOM 560 O O . SER A 1 76 ? -7.995 10.844 16.434 1.00 41.22 76 SER A O 1
#

Radius of gyration: 11.7 Å; chains: 1; bounding box: 21×25×35 Å

Organism: NCBI:txid2954373